Protein AF-A0A6M1YU33-F1 (afdb_monomer_lite)

Structure (mmCIF, N/CA/C/O backbone):
data_AF-A0A6M1YU33-F1
#
_entry.id   AF-A0A6M1YU33-F1
#
loop_
_atom_site.group_PDB
_atom_site.id
_atom_site.type_symbol
_atom_site.label_atom_id
_atom_site.label_alt_id
_atom_site.label_comp_id
_atom_site.label_asym_id
_atom_site.label_entity_id
_atom_site.label_seq_id
_atom_site.pdbx_PDB_ins_code
_atom_site.Cartn_x
_atom_site.Cartn_y
_atom_site.Cartn_z
_atom_site.occupancy
_atom_site.B_iso_or_equiv
_atom_site.auth_seq_id
_atom_site.auth_comp_id
_atom_site.auth_asym_id
_atom_site.auth_atom_id
_atom_site.pdbx_PDB_model_num
ATOM 1 N N . MET A 1 1 ? -52.014 3.637 -2.747 1.00 34.25 1 MET A N 1
ATOM 2 C CA . MET A 1 1 ? -51.073 2.675 -3.364 1.00 34.25 1 MET A CA 1
ATOM 3 C C . MET A 1 1 ? -49.958 3.519 -3.969 1.00 34.25 1 MET A C 1
ATOM 5 O O . MET A 1 1 ? -50.260 4.302 -4.852 1.00 34.25 1 MET A O 1
ATOM 9 N N . SER A 1 2 ? -48.859 3.745 -3.235 1.00 35.69 2 SER A N 1
ATOM 10 C CA . SER A 1 2 ? -47.543 3.083 -3.410 1.00 35.69 2 SER A CA 1
ATOM 11 C C . SER A 1 2 ? -47.119 3.070 -4.886 1.00 35.69 2 SER A C 1
ATOM 13 O O . SER A 1 2 ? -47.845 2.515 -5.698 1.00 35.69 2 SER A O 1
ATOM 15 N N . VAL A 1 3 ? -46.022 3.714 -5.293 1.00 32.28 3 VAL A N 1
ATOM 16 C CA . VAL A 1 3 ? -44.656 3.344 -4.889 1.00 32.28 3 VAL A CA 1
ATOM 17 C C . VAL A 1 3 ? -43.716 4.557 -4.818 1.00 32.28 3 VAL A C 1
ATOM 19 O O . VAL A 1 3 ? -43.651 5.361 -5.743 1.00 32.28 3 VAL A O 1
ATOM 22 N N . ASN A 1 4 ? -42.958 4.640 -3.722 1.00 33.00 4 ASN A N 1
ATOM 23 C CA . ASN A 1 4 ? -41.787 5.499 -3.557 1.00 33.00 4 ASN A CA 1
ATOM 24 C C . ASN A 1 4 ? -40.618 4.956 -4.394 1.00 33.00 4 ASN A C 1
ATOM 26 O O . ASN A 1 4 ? -40.232 3.803 -4.208 1.00 33.00 4 ASN A O 1
ATOM 30 N N . SER A 1 5 ? -39.989 5.790 -5.224 1.00 32.47 5 SER A N 1
ATOM 31 C CA . SER A 1 5 ? -38.640 5.540 -5.745 1.00 32.47 5 SER A CA 1
ATOM 32 C C . SER A 1 5 ? -37.633 6.372 -4.948 1.00 32.47 5 SER A C 1
ATOM 34 O O . SER A 1 5 ? -37.344 7.524 -5.271 1.00 32.47 5 SER A O 1
ATOM 36 N N . VAL A 1 6 ? -37.137 5.781 -3.864 1.00 39.03 6 VAL A N 1
ATOM 37 C CA . VAL A 1 6 ? -35.949 6.240 -3.137 1.00 39.03 6 VAL A CA 1
ATOM 38 C C . VAL A 1 6 ? -34.720 5.771 -3.917 1.00 39.03 6 VAL A C 1
ATOM 40 O O . VAL A 1 6 ? -34.672 4.606 -4.304 1.00 39.03 6 VAL A O 1
ATOM 43 N N . GLY A 1 7 ? -33.720 6.639 -4.105 1.00 31.52 7 GLY A N 1
ATOM 44 C CA . GLY A 1 7 ? -32.370 6.179 -4.455 1.00 31.52 7 GLY A CA 1
ATOM 45 C C . GLY A 1 7 ? -31.608 6.954 -5.526 1.00 31.52 7 GLY A C 1
ATOM 46 O O . GLY A 1 7 ? -30.863 6.341 -6.277 1.00 31.52 7 GLY A O 1
ATOM 47 N N . GLN A 1 8 ? -31.739 8.278 -5.606 1.00 31.70 8 GLN A N 1
ATOM 48 C CA . GLN A 1 8 ? -30.701 9.106 -6.230 1.00 31.70 8 GLN A CA 1
ATOM 49 C C . GLN A 1 8 ? -30.201 10.122 -5.209 1.00 31.70 8 GLN A C 1
ATOM 51 O O . GLN A 1 8 ? -30.551 11.298 -5.235 1.00 31.70 8 GLN A O 1
ATOM 56 N N . SER A 1 9 ? -29.399 9.655 -4.253 1.00 34.69 9 SER A N 1
ATOM 57 C CA . SER A 1 9 ? -28.562 10.557 -3.470 1.00 34.69 9 SER A CA 1
ATOM 58 C C . SER A 1 9 ? -27.450 11.060 -4.387 1.00 34.69 9 SER A C 1
ATOM 60 O O . SER A 1 9 ? -26.460 10.364 -4.606 1.00 34.69 9 SER A O 1
ATOM 62 N N . GLN A 1 10 ? -27.654 12.252 -4.949 1.00 36.66 10 GLN A N 1
ATOM 63 C CA . GLN A 1 10 ? -26.607 13.075 -5.542 1.00 36.66 10 GLN A CA 1
ATOM 64 C C . GLN A 1 10 ? -25.466 13.224 -4.528 1.00 36.66 10 GLN A C 1
ATOM 66 O O . GLN A 1 10 ? -25.558 14.006 -3.583 1.00 36.66 10 GLN A O 1
ATOM 71 N N . VAL A 1 11 ? -24.390 12.463 -4.709 1.00 38.38 11 VAL A N 1
ATOM 72 C CA . VAL A 1 11 ? -23.103 12.786 -4.095 1.00 38.38 11 VAL A CA 1
ATOM 73 C C . VAL A 1 11 ? -22.527 13.887 -4.978 1.00 38.38 11 VAL A C 1
ATOM 75 O O . VAL A 1 11 ? -22.267 13.662 -6.157 1.00 38.38 11 VAL A O 1
ATOM 78 N N . GLN A 1 12 ? -22.475 15.112 -4.456 1.00 40.25 12 GLN A N 1
ATOM 79 C CA . GLN A 1 12 ? -21.962 16.264 -5.191 1.00 40.25 12 GLN A CA 1
ATOM 80 C C . GLN A 1 12 ? -20.547 15.970 -5.695 1.00 40.25 12 GLN A C 1
ATOM 82 O O . GLN A 1 12 ? -19.653 15.646 -4.917 1.00 40.25 12 GLN A O 1
ATOM 87 N N . PHE A 1 13 ? -20.388 16.085 -7.012 1.00 40.25 13 PHE A N 1
ATOM 88 C CA . PHE A 1 13 ? -19.142 15.912 -7.741 1.00 40.25 13 PHE A CA 1
ATOM 89 C C . PHE A 1 13 ? -18.059 16.833 -7.177 1.00 40.25 13 PHE A C 1
ATOM 91 O O . PHE A 1 13 ? -18.204 18.058 -7.164 1.00 40.25 13 PHE A O 1
ATOM 98 N N . TRP A 1 14 ? -16.969 16.235 -6.709 1.00 41.56 14 TRP A N 1
ATOM 99 C CA . TRP A 1 14 ? -15.811 16.963 -6.224 1.00 41.56 14 TRP A CA 1
ATOM 100 C C . TRP A 1 14 ? -15.149 17.734 -7.378 1.00 41.56 14 TRP A C 1
ATOM 102 O O . TRP A 1 14 ? -14.660 17.150 -8.342 1.00 41.56 14 TRP A O 1
ATOM 112 N N . SER A 1 15 ? -15.162 19.070 -7.298 1.00 38.50 15 SER A N 1
ATOM 113 C CA . SER A 1 15 ? -14.500 19.948 -8.268 1.00 38.50 15 SER A CA 1
ATOM 114 C C . SER A 1 15 ? -12.976 19.928 -8.055 1.00 38.50 15 SER A C 1
ATOM 116 O O . SER A 1 15 ? -12.526 20.252 -6.951 1.00 38.50 15 SER A O 1
ATOM 118 N N . PRO A 1 16 ? -12.153 19.635 -9.083 1.00 41.75 16 PRO A N 1
ATOM 119 C CA . PRO A 1 16 ? -10.700 19.490 -8.940 1.00 41.75 16 PRO A CA 1
ATOM 120 C C . PRO A 1 16 ? -9.947 20.783 -8.587 1.00 41.75 16 PRO A C 1
ATOM 122 O O . PRO A 1 16 ? -8.720 20.772 -8.570 1.00 41.75 16 PRO A O 1
ATOM 125 N N . HIS A 1 17 ? -10.629 21.923 -8.439 1.00 43.44 17 HIS A N 1
ATOM 126 C CA . HIS A 1 17 ? -9.995 23.246 -8.343 1.00 43.44 17 HIS A CA 1
ATOM 127 C C . HIS A 1 17 ? -10.203 23.941 -6.987 1.00 43.44 17 HIS A C 1
ATOM 129 O O . HIS A 1 17 ? -9.661 25.026 -6.800 1.00 43.44 17 HIS A O 1
ATOM 135 N N . GLN A 1 18 ? -10.958 23.357 -6.040 1.00 46.75 18 GLN A N 1
ATOM 136 C CA . GLN A 1 18 ? -11.280 24.035 -4.767 1.00 46.75 18 GLN A CA 1
ATOM 137 C C . GLN A 1 18 ? -11.435 23.141 -3.520 1.00 46.75 18 GLN A C 1
ATOM 139 O O . GLN A 1 18 ? -11.874 23.634 -2.486 1.00 46.75 18 GLN A O 1
ATOM 144 N N . ILE A 1 19 ? -11.092 21.852 -3.558 1.00 51.88 19 ILE A N 1
ATOM 145 C CA . ILE A 1 19 ? -11.360 20.966 -2.414 1.00 51.88 19 ILE A CA 1
ATOM 146 C C . ILE A 1 19 ? -10.073 20.725 -1.625 1.00 51.88 19 ILE A C 1
ATOM 148 O O . ILE A 1 19 ? -9.152 20.063 -2.099 1.00 51.88 19 ILE A O 1
ATOM 152 N N . GLU A 1 20 ? -10.013 21.291 -0.416 1.00 60.41 20 GLU A N 1
ATOM 153 C CA . GLU A 1 20 ? -9.116 20.813 0.637 1.00 60.41 20 GLU A CA 1
ATOM 154 C C . GLU A 1 20 ? -9.257 19.295 0.762 1.00 60.41 20 GLU A C 1
ATOM 156 O O . GLU A 1 20 ? -10.380 18.791 0.751 1.00 60.41 20 GLU A O 1
ATOM 161 N N . ASP A 1 21 ? -8.132 18.587 0.882 1.00 71.12 21 ASP A N 1
ATOM 162 C CA . ASP A 1 21 ? -8.083 17.126 0.995 1.00 71.12 21 ASP A CA 1
ATOM 163 C C . ASP A 1 21 ? -9.213 16.601 1.913 1.00 71.12 21 ASP A C 1
ATOM 165 O O . ASP A 1 21 ? -9.307 17.023 3.074 1.00 71.12 21 ASP A O 1
ATOM 169 N N . PRO A 1 22 ? -10.093 15.707 1.420 1.00 73.94 22 PRO A N 1
ATOM 170 C CA . PRO A 1 22 ? -11.245 15.235 2.183 1.00 73.94 22 PRO A CA 1
ATOM 171 C C . PRO A 1 22 ? -10.843 14.525 3.485 1.00 73.94 22 PRO A C 1
ATOM 173 O O . PRO A 1 22 ? -11.602 14.561 4.458 1.00 73.94 22 PRO A O 1
ATOM 176 N N . PHE A 1 23 ? -9.640 13.947 3.563 1.00 77.56 23 PHE A N 1
ATOM 177 C CA . PHE A 1 23 ? -9.111 13.420 4.817 1.00 77.56 23 PHE A CA 1
ATOM 178 C C . PHE A 1 23 ? -8.781 14.536 5.811 1.00 77.56 23 PHE A C 1
ATOM 180 O O . PHE A 1 23 ? -9.086 14.372 6.991 1.00 77.56 23 PHE A O 1
ATOM 187 N N . CYS A 1 24 ? -8.260 15.694 5.380 1.00 74.00 24 CYS A N 1
ATOM 188 C CA . CYS A 1 24 ? -8.008 16.833 6.277 1.00 74.00 24 CYS A CA 1
ATOM 189 C C . CYS A 1 24 ? -9.286 17.297 6.994 1.00 74.00 24 CYS A C 1
ATOM 191 O O . CYS A 1 24 ? -9.248 17.572 8.194 1.00 74.00 24 CYS A O 1
ATOM 193 N N . GLN A 1 25 ? -10.424 17.326 6.294 1.00 72.38 25 GLN A N 1
ATOM 194 C CA . GLN A 1 25 ? -11.710 17.736 6.874 1.00 72.38 25 GLN A CA 1
ATOM 195 C C . GLN A 1 25 ? -12.230 16.739 7.917 1.00 72.38 25 GLN A C 1
ATOM 197 O O . GLN A 1 25 ? -12.778 17.126 8.951 1.00 72.38 25 GLN A O 1
ATOM 202 N N . ILE A 1 26 ? -12.073 15.444 7.642 1.00 70.44 26 ILE A N 1
ATOM 203 C CA . ILE A 1 26 ? -12.569 14.372 8.510 1.00 70.44 26 ILE A CA 1
ATOM 204 C C . ILE A 1 26 ? -11.677 14.219 9.743 1.00 70.44 26 ILE A C 1
ATOM 206 O O . ILE A 1 26 ? -12.189 14.078 10.851 1.00 70.44 26 ILE A O 1
ATOM 210 N N . ILE A 1 27 ? -10.360 14.304 9.558 1.00 73.88 27 ILE A N 1
ATOM 211 C CA . ILE A 1 27 ? -9.347 14.132 10.602 1.00 73.88 27 ILE A CA 1
ATOM 212 C C . ILE A 1 27 ? -9.280 15.330 11.563 1.00 73.88 27 ILE A C 1
ATOM 214 O O . ILE A 1 27 ? -8.851 15.182 12.707 1.00 73.88 27 ILE A O 1
ATOM 218 N N . ALA A 1 28 ? -9.744 16.514 11.150 1.00 70.75 28 ALA A N 1
ATOM 219 C CA . ALA A 1 28 ? -9.912 17.658 12.050 1.00 70.75 28 ALA A CA 1
ATOM 220 C C . ALA A 1 28 ? -10.908 17.385 13.197 1.00 70.75 28 ALA A C 1
ATOM 222 O O . ALA A 1 28 ? -10.952 18.140 14.168 1.00 70.75 28 ALA A O 1
ATOM 223 N N . ARG A 1 29 ? -11.700 16.308 13.102 1.00 74.06 29 ARG A N 1
ATOM 224 C CA . ARG A 1 29 ? -12.592 15.835 14.160 1.00 74.06 29 ARG A CA 1
ATOM 225 C C . ARG A 1 29 ? -11.940 14.633 14.851 1.00 74.06 29 ARG A C 1
ATOM 227 O O . ARG A 1 29 ? -12.004 13.534 14.291 1.00 74.06 29 ARG A O 1
ATOM 234 N N . PRO A 1 30 ? -11.308 14.819 16.026 1.00 55.31 30 PRO A N 1
ATOM 235 C CA . PRO A 1 30 ? -10.784 13.695 16.791 1.00 55.31 30 PRO A CA 1
ATOM 236 C C . PRO A 1 30 ? -11.939 12.708 17.024 1.00 55.31 30 PRO A C 1
ATOM 238 O O . PRO A 1 30 ? -13.042 13.131 17.357 1.00 55.31 30 PRO A O 1
ATOM 241 N N . ASP A 1 31 ? -11.711 11.426 16.738 1.00 65.50 31 ASP A N 1
ATOM 242 C CA . ASP A 1 31 ? -12.649 10.296 16.901 1.00 65.50 31 ASP A CA 1
ATOM 243 C C . ASP A 1 31 ? -13.613 9.973 15.737 1.00 65.50 31 ASP A C 1
ATOM 245 O O . ASP A 1 31 ? -14.450 9.074 15.855 1.00 65.50 31 ASP A O 1
ATOM 249 N N . ASN A 1 32 ? -13.489 10.603 14.561 1.00 76.75 32 ASN A N 1
ATOM 250 C CA . ASN A 1 32 ? -14.352 10.280 13.410 1.00 76.75 32 ASN A CA 1
ATOM 251 C C . ASN A 1 32 ? -13.895 9.044 12.597 1.00 76.75 32 ASN A C 1
ATOM 253 O O . ASN A 1 32 ? -13.746 9.104 11.373 1.00 76.75 32 ASN A O 1
ATOM 257 N N . PHE A 1 33 ? -13.691 7.903 13.262 1.00 75.56 33 PHE A N 1
ATOM 258 C CA . PHE A 1 33 ? -13.237 6.656 12.623 1.00 75.56 33 PHE A CA 1
ATOM 259 C C . PHE A 1 33 ? -14.185 6.167 11.523 1.00 75.56 33 PHE A C 1
ATOM 261 O O . PHE A 1 33 ? -13.745 5.792 10.438 1.00 75.56 33 PHE A O 1
ATOM 268 N N . LEU A 1 34 ? -15.495 6.238 11.780 1.00 80.69 34 LEU A N 1
ATOM 269 C CA . LEU A 1 34 ? -16.525 5.843 10.819 1.00 80.69 34 LEU A CA 1
ATOM 270 C C . LEU A 1 34 ? -16.500 6.721 9.559 1.00 80.69 34 LEU A C 1
ATOM 272 O O . LEU A 1 34 ? -16.748 6.234 8.458 1.00 80.69 34 LEU A O 1
ATOM 276 N N . GLY A 1 35 ? -16.192 8.012 9.708 1.00 85.75 35 GLY A N 1
ATOM 277 C CA . GLY A 1 35 ? -16.042 8.926 8.579 1.00 85.75 35 GLY A CA 1
ATOM 278 C C . GLY A 1 35 ? -14.854 8.564 7.691 1.00 85.75 35 GLY A C 1
ATOM 279 O O . GLY A 1 35 ? -14.992 8.584 6.469 1.00 85.75 35 GLY A O 1
ATOM 280 N N . ILE A 1 36 ? -13.721 8.195 8.296 1.00 86.25 36 ILE A N 1
ATOM 281 C CA . ILE A 1 36 ? -12.510 7.782 7.571 1.00 86.25 36 ILE A CA 1
ATOM 282 C C . ILE A 1 36 ? -12.776 6.493 6.790 1.00 86.25 36 ILE A C 1
ATOM 284 O O . ILE A 1 36 ? -12.552 6.461 5.583 1.00 86.25 36 ILE A O 1
ATOM 288 N N . ASP A 1 37 ? -13.303 5.458 7.449 1.00 88.75 37 ASP A N 1
ATOM 289 C CA . ASP A 1 37 ? -13.614 4.175 6.805 1.00 88.75 37 ASP A CA 1
ATOM 290 C C . ASP A 1 37 ? -14.601 4.354 5.639 1.00 88.75 37 ASP A C 1
ATOM 292 O O . ASP A 1 37 ? -14.353 3.914 4.514 1.00 88.75 37 ASP A O 1
ATOM 296 N N . ARG A 1 38 ? -15.680 5.118 5.857 1.00 88.50 38 ARG A N 1
ATOM 297 C CA . ARG A 1 38 ? -16.658 5.416 4.805 1.00 88.50 38 ARG A CA 1
ATOM 298 C C . ARG A 1 38 ? -16.035 6.156 3.621 1.00 88.50 38 ARG A C 1
ATOM 300 O O . ARG A 1 38 ? -16.377 5.853 2.479 1.00 88.50 38 ARG A O 1
ATOM 307 N N . LEU A 1 39 ? -15.144 7.117 3.869 1.00 86.81 39 LEU A N 1
ATOM 308 C CA . LEU A 1 39 ? -14.451 7.830 2.796 1.00 86.81 39 LEU A CA 1
ATOM 309 C C . LEU A 1 39 ? -13.558 6.879 1.989 1.00 86.81 39 LEU A C 1
ATOM 311 O O . LEU A 1 39 ? -13.628 6.890 0.762 1.00 86.81 39 LEU A O 1
ATOM 315 N N . ILE A 1 40 ? -12.781 6.020 2.658 1.00 88.50 40 ILE A N 1
ATOM 316 C CA . ILE A 1 40 ? -11.936 5.013 1.997 1.00 88.50 40 ILE A CA 1
ATOM 317 C C . ILE A 1 40 ? -12.783 4.114 1.085 1.00 88.50 40 ILE A C 1
ATOM 319 O O . ILE A 1 40 ? -12.415 3.881 -0.069 1.00 88.50 40 ILE A O 1
ATOM 323 N N . GLN A 1 41 ? -13.934 3.639 1.570 1.00 88.50 41 GLN A N 1
ATOM 324 C CA . GLN A 1 41 ? -14.847 2.797 0.790 1.00 88.50 41 GLN A CA 1
ATOM 325 C C . GLN A 1 41 ? -15.390 3.520 -0.450 1.00 88.50 41 GLN A C 1
ATOM 327 O O . GLN A 1 41 ? -15.384 2.943 -1.537 1.00 88.50 41 GLN A O 1
ATOM 332 N N . ILE A 1 42 ? -15.812 4.782 -0.310 1.00 86.62 42 ILE A N 1
ATOM 333 C CA . ILE A 1 42 ? -16.315 5.598 -1.429 1.00 86.62 42 ILE A CA 1
ATOM 334 C C . ILE A 1 42 ? -15.222 5.810 -2.480 1.00 86.62 42 ILE A C 1
ATOM 336 O O . ILE A 1 42 ? -15.454 5.562 -3.663 1.00 86.62 42 ILE A O 1
ATOM 340 N N . LEU A 1 43 ? -14.020 6.213 -2.056 1.00 85.69 43 LEU A N 1
ATOM 341 C CA . LEU A 1 43 ? -12.895 6.453 -2.965 1.00 85.69 43 LEU A CA 1
ATOM 342 C C . LEU A 1 43 ? -12.526 5.191 -3.751 1.00 85.69 43 LEU A C 1
ATOM 344 O O . LEU A 1 43 ? -12.297 5.253 -4.959 1.00 85.69 43 LEU A O 1
ATOM 348 N N . ASN A 1 44 ? -12.524 4.037 -3.081 1.00 85.19 44 ASN A N 1
ATOM 349 C CA . ASN A 1 44 ? -12.270 2.751 -3.722 1.00 85.19 44 ASN A CA 1
ATOM 350 C C . ASN A 1 44 ? -13.368 2.335 -4.706 1.00 85.19 44 ASN A C 1
ATOM 352 O O . ASN A 1 44 ? -13.050 1.825 -5.785 1.00 85.19 44 ASN A O 1
ATOM 356 N N . ALA A 1 45 ? -14.638 2.540 -4.344 1.00 86.69 45 ALA A N 1
ATOM 357 C CA . ALA A 1 45 ? -15.782 2.209 -5.190 1.00 86.69 45 ALA A CA 1
ATOM 358 C C . ALA A 1 45 ? -15.802 3.048 -6.474 1.00 86.69 45 ALA A C 1
ATOM 360 O O . ALA A 1 45 ? -16.071 2.517 -7.549 1.00 86.69 45 ALA A O 1
ATOM 361 N N . ASN A 1 46 ? -15.449 4.330 -6.371 1.00 83.25 46 ASN A N 1
ATOM 362 C CA . ASN A 1 46 ? -15.447 5.252 -7.503 1.00 83.25 46 ASN A CA 1
ATOM 363 C C .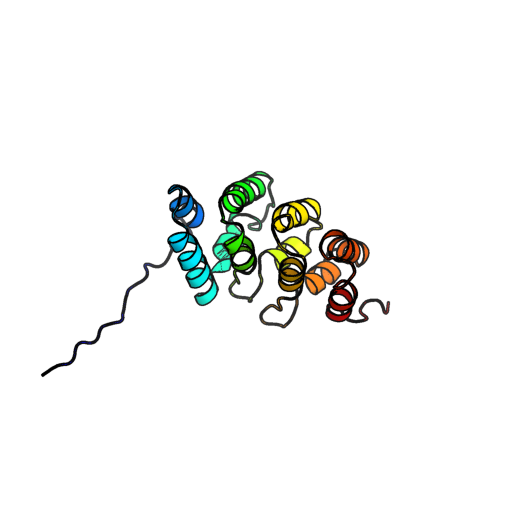 ASN A 1 46 ? -14.157 5.210 -8.337 1.00 83.25 46 ASN A C 1
ATOM 365 O O . ASN A 1 46 ? -14.094 5.870 -9.369 1.00 83.25 46 ASN A O 1
ATOM 369 N N . ARG A 1 47 ? -13.121 4.469 -7.905 1.00 80.94 47 ARG A N 1
ATOM 370 C CA . ARG A 1 47 ? -11.765 4.514 -8.498 1.00 80.94 47 ARG A CA 1
ATOM 371 C C . ARG A 1 47 ? -11.162 5.928 -8.519 1.00 80.94 47 ARG A C 1
ATOM 373 O O . ARG A 1 47 ? -10.331 6.264 -9.360 1.00 80.94 47 ARG A O 1
ATOM 380 N N . GLU A 1 48 ? -11.548 6.759 -7.556 1.00 71.56 48 GLU A N 1
ATOM 381 C CA . GLU A 1 48 ? -11.146 8.168 -7.465 1.00 71.56 48 GLU A CA 1
ATOM 382 C C . GLU A 1 48 ? -9.888 8.381 -6.609 1.00 71.56 48 GLU A C 1
ATOM 384 O O . GLU A 1 48 ? -9.519 9.518 -6.305 1.00 71.56 48 GLU A O 1
ATOM 389 N N . GLY A 1 49 ? -9.151 7.310 -6.283 1.00 66.44 49 GLY A N 1
ATOM 390 C CA . GLY A 1 49 ? -7.849 7.403 -5.614 1.00 66.44 49 GLY A CA 1
ATOM 391 C C . GLY A 1 49 ? -6.855 8.330 -6.324 1.00 66.44 49 GLY A C 1
ATOM 392 O O . GLY A 1 49 ? -5.941 8.860 -5.696 1.00 66.44 49 GLY A O 1
ATOM 393 N N . THR A 1 50 ? -7.066 8.597 -7.620 1.00 55.78 50 THR A N 1
ATOM 394 C CA . THR A 1 50 ? -6.262 9.509 -8.440 1.00 55.78 50 THR A CA 1
ATOM 395 C C . THR A 1 50 ? -6.126 10.908 -7.841 1.00 55.78 50 THR A C 1
ATOM 397 O O . THR A 1 50 ? -5.065 11.501 -8.010 1.00 55.78 50 THR A O 1
ATOM 400 N N . PHE A 1 51 ? -7.143 11.451 -7.155 1.00 59.41 51 PHE A N 1
ATOM 401 C CA . PHE A 1 51 ? -7.042 12.790 -6.553 1.00 59.41 51 PHE A CA 1
ATOM 402 C C . PHE A 1 51 ? -5.990 12.808 -5.442 1.00 59.41 51 PHE A C 1
ATOM 404 O O . PHE A 1 51 ? -5.047 13.589 -5.512 1.00 59.41 51 PHE A O 1
ATOM 411 N N . PHE A 1 52 ? -6.093 11.865 -4.506 1.00 59.44 52 PHE A N 1
ATOM 412 C CA . PHE A 1 52 ? -5.171 11.693 -3.387 1.00 59.44 52 PHE A CA 1
ATOM 413 C C . PHE A 1 52 ? -3.729 11.396 -3.845 1.00 59.44 52 PHE A C 1
ATOM 415 O O . PHE A 1 52 ? -2.767 11.964 -3.331 1.00 59.44 52 PHE A O 1
ATOM 422 N N . LEU A 1 53 ? -3.569 10.563 -4.878 1.00 56.34 53 LEU A N 1
ATOM 423 C CA . LEU A 1 53 ? -2.258 10.237 -5.451 1.00 56.34 53 LEU A CA 1
ATOM 424 C C . LEU A 1 53 ? -1.657 11.404 -6.251 1.00 56.34 53 LEU A C 1
ATOM 426 O O . LEU A 1 53 ? -0.452 11.644 -6.174 1.00 56.34 53 LEU A O 1
ATOM 430 N N . ARG A 1 54 ? -2.474 12.167 -6.997 1.00 53.81 54 ARG A N 1
ATOM 431 C CA . ARG A 1 54 ? -2.005 13.363 -7.718 1.00 53.81 54 ARG A CA 1
ATOM 432 C C . ARG A 1 54 ? -1.593 14.461 -6.746 1.00 53.81 54 ARG A C 1
ATOM 434 O O . ARG A 1 54 ? -0.476 14.946 -6.878 1.00 53.81 54 ARG A O 1
ATOM 441 N N . SER A 1 55 ? -2.455 14.855 -5.807 1.00 52.25 55 SER A N 1
ATOM 442 C CA . SER A 1 55 ? -2.270 16.082 -5.015 1.00 52.25 55 SER A CA 1
ATOM 443 C C . SER A 1 55 ? -1.219 15.994 -3.909 1.00 52.25 55 SER A C 1
ATOM 445 O O . SER A 1 55 ? -0.791 17.045 -3.450 1.00 52.25 55 SER A O 1
ATOM 447 N N . HIS A 1 56 ? -0.804 14.793 -3.485 1.00 52.81 56 HIS A N 1
ATOM 448 C CA . HIS A 1 56 ? 0.156 14.623 -2.380 1.00 52.81 56 HIS A CA 1
ATOM 449 C C . HIS A 1 56 ? 1.503 14.045 -2.790 1.00 52.81 56 HIS A C 1
ATOM 451 O O . HIS A 1 56 ? 2.395 13.933 -1.954 1.00 52.81 56 HIS A O 1
ATOM 457 N N . VAL A 1 57 ? 1.660 13.592 -4.032 1.00 52.75 57 VAL A N 1
ATOM 458 C CA . VAL A 1 57 ? 2.898 12.897 -4.383 1.00 52.75 57 VAL A CA 1
ATOM 459 C C . VAL A 1 57 ? 3.286 13.050 -5.866 1.00 52.75 57 VAL A C 1
ATOM 461 O O . VAL A 1 57 ? 4.470 12.962 -6.179 1.00 52.75 57 VAL A O 1
ATOM 464 N N . PHE A 1 58 ? 2.366 13.322 -6.811 1.00 58.00 58 PHE A N 1
ATOM 465 C CA . PHE A 1 58 ? 2.674 13.040 -8.228 1.00 58.00 58 PHE A CA 1
ATOM 466 C C . PHE A 1 58 ? 2.250 14.057 -9.307 1.00 58.00 58 PHE A C 1
ATOM 468 O O . PHE A 1 58 ? 2.387 13.733 -10.489 1.00 58.00 58 PHE A O 1
ATOM 475 N N . VAL A 1 59 ? 1.830 15.296 -9.001 1.00 48.94 59 VAL A N 1
ATOM 476 C CA . VAL A 1 59 ? 1.762 16.337 -10.058 1.00 48.94 59 VAL A CA 1
ATOM 477 C C . VAL A 1 59 ? 3.139 16.985 -10.261 1.00 48.94 59 VAL A C 1
ATOM 479 O O . VAL A 1 59 ? 3.426 18.067 -9.771 1.00 48.94 59 VAL A O 1
ATOM 482 N N . ASN A 1 60 ? 3.995 16.318 -11.033 1.00 48.00 60 ASN A N 1
ATOM 483 C CA . ASN A 1 60 ? 5.153 16.895 -11.737 1.00 48.00 60 ASN A CA 1
ATOM 484 C C . ASN A 1 60 ? 6.333 17.473 -10.927 1.00 48.00 60 ASN A C 1
ATOM 486 O O . ASN A 1 60 ? 7.321 17.840 -11.552 1.00 48.00 60 ASN A O 1
ATOM 490 N N . ASN A 1 61 ? 6.301 17.518 -9.593 1.00 52.66 61 ASN A N 1
ATOM 491 C CA . ASN A 1 61 ? 7.489 17.772 -8.766 1.00 52.66 61 ASN A CA 1
ATOM 492 C C . ASN A 1 61 ? 7.267 17.240 -7.350 1.00 52.66 61 ASN A C 1
ATOM 494 O O . ASN A 1 61 ? 6.689 17.913 -6.500 1.00 52.66 61 ASN A O 1
ATOM 498 N N . TYR A 1 62 ? 7.737 16.013 -7.143 1.00 60.19 62 TYR A N 1
ATOM 499 C CA . TYR A 1 62 ? 7.814 15.317 -5.864 1.00 60.19 62 TYR A CA 1
ATOM 500 C C . TYR A 1 62 ? 8.561 16.200 -4.851 1.00 60.19 62 TYR A C 1
ATOM 502 O O . TYR A 1 62 ? 9.789 16.264 -4.872 1.00 60.19 62 TYR A O 1
ATOM 510 N N . ASN A 1 63 ? 7.829 16.957 -4.033 1.00 69.81 63 ASN A N 1
ATOM 511 C CA . ASN A 1 63 ? 8.409 17.878 -3.061 1.00 69.81 63 ASN A CA 1
ATOM 512 C C . ASN A 1 63 ? 8.147 17.370 -1.635 1.00 69.81 63 ASN A C 1
ATOM 514 O O . ASN A 1 63 ? 7.146 16.708 -1.362 1.00 69.81 63 ASN A O 1
ATOM 518 N N . GLU A 1 64 ? 9.073 17.662 -0.723 1.00 75.56 64 GLU A N 1
ATOM 519 C CA . GLU A 1 64 ? 9.014 17.196 0.670 1.00 75.56 64 GLU A CA 1
ATOM 520 C C . GLU A 1 64 ? 7.757 17.675 1.414 1.00 75.56 64 GLU A C 1
ATOM 522 O O . GLU A 1 64 ? 7.288 16.988 2.318 1.00 75.56 64 GLU A O 1
ATOM 527 N N . ALA A 1 65 ? 7.164 18.803 1.010 1.00 77.56 65 ALA A N 1
ATOM 528 C CA . ALA A 1 65 ? 5.956 19.322 1.647 1.00 77.56 65 ALA A CA 1
ATOM 529 C C . ALA A 1 65 ? 4.743 18.413 1.400 1.00 77.56 65 ALA A C 1
ATOM 531 O O . ALA A 1 65 ? 3.943 18.182 2.309 1.00 77.56 65 ALA A O 1
ATOM 532 N N . ASP A 1 66 ? 4.622 17.843 0.201 1.00 75.31 66 ASP A N 1
ATOM 533 C CA . ASP A 1 66 ? 3.516 16.942 -0.105 1.00 75.31 66 ASP A CA 1
ATOM 534 C C . ASP A 1 66 ? 3.664 15.590 0.626 1.00 75.31 66 ASP A C 1
ATOM 536 O O . ASP A 1 66 ? 2.680 15.064 1.163 1.00 75.31 66 ASP A O 1
ATOM 540 N N . LYS A 1 67 ? 4.904 15.085 0.771 1.00 78.81 67 LYS A N 1
ATOM 541 C CA . LYS A 1 67 ? 5.214 13.928 1.637 1.00 78.81 67 LYS A CA 1
ATOM 542 C C . LYS A 1 67 ? 4.848 14.196 3.086 1.00 78.81 67 LYS A C 1
ATOM 544 O O . LYS A 1 67 ? 4.250 13.346 3.745 1.00 78.81 67 LYS A O 1
ATOM 549 N N . GLU A 1 68 ? 5.242 15.356 3.598 1.00 81.50 68 GLU A N 1
ATOM 550 C CA . GLU A 1 68 ? 4.961 15.740 4.973 1.00 81.50 68 GLU A CA 1
ATOM 551 C C . GLU A 1 68 ? 3.451 15.804 5.200 1.00 81.50 68 GLU A C 1
ATOM 553 O O . GLU A 1 68 ? 2.944 15.212 6.152 1.00 81.50 68 GLU A O 1
ATOM 558 N N . LYS A 1 69 ? 2.712 16.417 4.270 1.00 79.50 69 LYS A N 1
ATOM 559 C CA . LYS A 1 69 ? 1.250 16.463 4.315 1.00 79.50 69 LYS A CA 1
ATOM 560 C C . LYS A 1 69 ? 0.632 15.066 4.296 1.00 79.50 69 LYS A C 1
ATOM 562 O O . LYS A 1 69 ? -0.267 14.795 5.091 1.00 79.50 69 LYS A O 1
ATOM 567 N N . PHE A 1 70 ? 1.124 14.165 3.442 1.00 83.75 70 PHE A N 1
ATOM 568 C CA . PHE A 1 70 ? 0.697 12.766 3.454 1.00 83.75 70 PHE A CA 1
ATOM 569 C C . PHE A 1 70 ? 0.925 12.131 4.832 1.00 83.75 70 PHE A C 1
ATOM 571 O O . PHE A 1 70 ? 0.019 11.498 5.370 1.00 83.75 70 PHE A O 1
ATOM 578 N N . LEU A 1 71 ? 2.113 12.303 5.419 1.00 86.00 71 LEU A N 1
ATOM 579 C CA . LEU A 1 71 ? 2.459 11.700 6.708 1.00 86.00 71 LEU A CA 1
ATOM 580 C C . LEU A 1 71 ? 1.608 12.257 7.847 1.00 86.00 71 LEU A C 1
ATOM 582 O O . LEU A 1 71 ? 1.131 11.477 8.662 1.00 86.00 71 LEU A O 1
ATOM 586 N N . GLN A 1 72 ? 1.344 13.564 7.868 1.00 84.75 72 GLN A N 1
ATOM 587 C CA . GLN A 1 72 ? 0.468 14.191 8.863 1.00 84.75 72 GLN A CA 1
ATOM 588 C C . GLN A 1 72 ? -0.957 13.623 8.827 1.00 84.75 72 GLN A C 1
ATOM 590 O O . GLN A 1 72 ? -1.600 13.478 9.867 1.00 84.75 72 GLN A O 1
ATOM 595 N N . ILE A 1 73 ? -1.462 13.308 7.633 1.0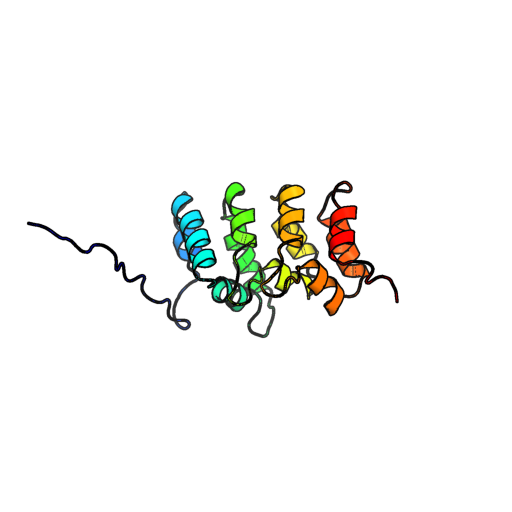0 84.06 73 ILE A N 1
ATOM 596 C CA . ILE A 1 73 ? -2.759 12.650 7.456 1.00 84.06 73 ILE A CA 1
ATOM 597 C C . ILE A 1 73 ? -2.656 11.195 7.907 1.00 84.06 73 ILE A C 1
ATOM 599 O O . ILE A 1 73 ? -3.440 10.755 8.744 1.00 84.06 73 ILE A O 1
ATOM 603 N N . TYR A 1 74 ? -1.662 10.468 7.398 1.00 88.00 74 TYR A N 1
ATOM 604 C CA . TYR A 1 74 ? -1.457 9.047 7.657 1.00 88.00 74 TYR A CA 1
ATOM 605 C C . TYR A 1 74 ? -1.262 8.725 9.144 1.00 88.00 74 TYR A C 1
ATOM 607 O O . TYR A 1 74 ? -1.801 7.738 9.637 1.00 88.00 74 TYR A O 1
ATOM 615 N N . GLU A 1 75 ? -0.540 9.570 9.881 1.00 88.81 75 GLU A N 1
ATOM 616 C CA . GLU A 1 75 ? -0.327 9.441 11.329 1.00 88.81 75 GLU A CA 1
ATOM 617 C C . GLU A 1 75 ? -1.628 9.576 12.131 1.00 88.81 75 GLU A C 1
ATOM 619 O O . GLU A 1 75 ? -1.728 9.045 13.234 1.00 88.81 75 GLU A O 1
ATOM 624 N N . LYS A 1 76 ? -2.641 10.243 11.569 1.00 87.88 76 LYS A N 1
ATOM 625 C CA . LYS A 1 76 ? -3.961 10.408 12.185 1.00 87.88 76 LYS A CA 1
ATOM 626 C C . LYS A 1 76 ? -4.986 9.373 11.710 1.00 87.88 76 LYS A C 1
ATOM 628 O O . LYS A 1 76 ? -6.092 9.328 12.251 1.00 87.88 76 LYS A O 1
ATOM 633 N N . ILE A 1 77 ? -4.643 8.539 10.726 1.00 87.88 77 ILE A N 1
ATOM 634 C CA . ILE A 1 77 ? -5.448 7.374 10.351 1.00 87.88 77 ILE A CA 1
ATOM 635 C C . ILE A 1 77 ? -5.255 6.290 11.426 1.00 87.88 77 ILE A C 1
ATOM 637 O O . ILE A 1 77 ? -4.113 5.962 11.754 1.00 87.88 77 ILE A O 1
ATOM 641 N N . PRO A 1 78 ? -6.337 5.702 11.969 1.00 89.56 78 PRO A N 1
ATOM 642 C CA . PRO A 1 78 ? -6.238 4.583 12.905 1.00 89.56 78 PRO A CA 1
ATOM 643 C C . PRO A 1 78 ? -5.465 3.418 12.304 1.00 89.56 78 PRO A C 1
ATOM 645 O O . PRO A 1 78 ? -5.640 3.122 11.123 1.00 89.56 78 PRO A O 1
ATOM 648 N N . ASP A 1 79 ? -4.692 2.696 13.115 1.00 91.38 79 ASP A N 1
ATOM 649 C CA . ASP A 1 79 ? -3.878 1.579 12.619 1.00 91.38 79 ASP A CA 1
ATOM 650 C C . ASP A 1 79 ? -4.711 0.529 11.865 1.00 91.38 79 ASP A C 1
ATOM 652 O O . ASP A 1 79 ? -4.313 0.082 10.792 1.00 91.38 79 ASP A O 1
ATOM 656 N N . SER A 1 80 ? -5.930 0.236 12.336 1.00 91.12 80 SER A N 1
ATOM 657 C CA . SER A 1 80 ? -6.868 -0.680 11.669 1.00 91.12 80 SER A CA 1
ATOM 658 C C . SER A 1 80 ? -7.334 -0.220 10.280 1.00 91.12 80 SER A C 1
ATOM 660 O O . SER A 1 80 ? -7.835 -1.030 9.503 1.00 91.12 80 SER A O 1
ATOM 662 N N . LEU A 1 81 ? -7.181 1.067 9.957 1.00 92.19 81 LEU A N 1
ATOM 663 C CA . LEU A 1 81 ? -7.565 1.664 8.678 1.00 92.19 81 LEU A CA 1
ATOM 664 C C . LEU A 1 81 ? -6.366 2.024 7.792 1.00 92.19 81 LEU A C 1
ATOM 666 O O . LEU A 1 81 ? -6.556 2.421 6.642 1.00 92.19 81 LEU A O 1
ATOM 670 N N . LYS A 1 82 ? -5.128 1.841 8.259 1.00 93.00 82 LYS A N 1
ATOM 671 C CA . LYS A 1 82 ? -3.933 2.151 7.462 1.00 93.00 82 LYS A CA 1
ATOM 672 C C . LYS A 1 82 ? -3.776 1.244 6.245 1.00 93.00 82 LYS A C 1
ATOM 674 O O . LYS A 1 82 ? -3.490 1.732 5.154 1.00 93.00 82 LYS A O 1
ATOM 679 N N . TYR A 1 83 ? -4.029 -0.055 6.389 1.00 94.31 83 TYR A N 1
ATOM 680 C CA . TYR A 1 83 ? -4.042 -0.983 5.255 1.00 94.31 83 TYR A CA 1
ATOM 681 C C . TYR A 1 83 ? -5.104 -0.630 4.187 1.00 94.31 83 TYR A C 1
ATOM 683 O O . TYR A 1 83 ? -4.734 -0.464 3.018 1.00 94.31 83 TYR A O 1
ATOM 691 N N . PRO A 1 84 ? -6.404 -0.460 4.518 1.00 92.44 84 PRO A N 1
ATOM 692 C CA . PRO A 1 84 ? -7.407 -0.096 3.515 1.00 92.44 84 PRO A CA 1
ATOM 693 C C . PRO A 1 84 ? -7.157 1.296 2.912 1.00 92.44 84 PRO A C 1
ATOM 695 O O . PRO A 1 84 ? -7.438 1.513 1.736 1.00 92.44 84 PRO A O 1
ATOM 698 N N . TYR A 1 85 ? -6.552 2.215 3.668 1.00 90.06 85 TYR A N 1
ATOM 699 C CA . TYR A 1 85 ? -6.122 3.517 3.162 1.00 90.06 85 TYR A CA 1
ATOM 700 C C . TYR A 1 85 ? -5.011 3.410 2.104 1.00 90.06 85 TYR A C 1
ATOM 702 O O . TYR A 1 85 ? -5.115 3.992 1.026 1.00 90.06 85 TYR A O 1
ATOM 710 N N . LEU A 1 86 ? -3.961 2.621 2.360 1.00 90.44 86 LEU A N 1
ATOM 711 C CA . LEU A 1 86 ? -2.849 2.434 1.412 1.00 90.44 86 LEU A CA 1
ATOM 712 C C . LEU A 1 86 ? -3.232 1.625 0.165 1.00 90.44 86 LEU A C 1
ATOM 714 O O . LEU A 1 86 ? -2.485 1.605 -0.815 1.00 90.44 86 LEU A O 1
ATOM 718 N N . THR A 1 87 ? -4.390 0.971 0.187 1.00 90.81 87 THR A N 1
ATOM 719 C CA . THR A 1 87 ? -4.907 0.153 -0.916 1.00 90.81 87 THR A CA 1
ATOM 720 C C . THR A 1 87 ? -6.030 0.842 -1.689 1.00 90.81 87 THR A C 1
ATOM 722 O O . THR A 1 87 ? -6.646 0.212 -2.548 1.00 90.81 87 THR A O 1
ATOM 725 N N . ILE A 1 88 ? -6.258 2.142 -1.450 1.00 89.38 88 ILE A N 1
ATOM 726 C CA . ILE A 1 88 ? -7.133 2.962 -2.294 1.00 89.38 88 ILE A CA 1
ATOM 727 C C . ILE A 1 88 ? -6.639 2.921 -3.743 1.00 89.38 88 ILE A C 1
ATOM 729 O O . ILE A 1 88 ? -5.465 3.187 -4.012 1.00 89.38 88 ILE A O 1
ATOM 733 N N . ARG A 1 89 ? -7.544 2.594 -4.672 1.00 87.88 89 ARG A N 1
ATOM 734 C CA . ARG A 1 89 ? -7.235 2.429 -6.098 1.00 87.88 89 ARG A CA 1
ATOM 735 C C . ARG A 1 89 ? -7.628 3.651 -6.924 1.00 87.88 89 ARG A C 1
ATOM 737 O O . ARG A 1 89 ? -8.702 4.228 -6.745 1.00 87.88 89 ARG A O 1
ATOM 744 N N . ASP A 1 90 ? -6.757 4.013 -7.856 1.00 85.81 90 ASP A N 1
ATOM 745 C CA . ASP A 1 90 ? -7.026 5.002 -8.897 1.00 85.81 90 ASP A CA 1
ATOM 746 C C . ASP A 1 90 ? -7.785 4.405 -10.097 1.00 85.81 90 ASP A C 1
ATOM 748 O O . ASP A 1 90 ? -8.102 3.214 -10.114 1.00 85.81 90 ASP A O 1
ATOM 752 N N . GLN A 1 91 ? -8.074 5.230 -11.108 1.00 85.75 91 GLN A N 1
ATOM 753 C CA . GLN A 1 91 ? -8.780 4.828 -12.336 1.00 85.75 91 GLN A CA 1
ATOM 754 C C . GLN A 1 91 ? -8.086 3.734 -13.166 1.00 85.75 91 GLN A C 1
ATOM 756 O O . GLN A 1 91 ? -8.718 3.161 -14.045 1.00 85.75 91 GLN A O 1
ATOM 761 N N . TYR A 1 92 ? -6.804 3.466 -12.912 1.00 87.12 92 TYR A N 1
ATOM 762 C CA . TYR A 1 92 ? -6.031 2.391 -13.543 1.00 87.12 92 TYR A CA 1
ATOM 763 C C . TYR A 1 92 ? -5.841 1.200 -12.597 1.00 87.12 92 TYR A C 1
ATOM 765 O O . TYR A 1 92 ? -5.078 0.269 -12.873 1.00 87.12 92 TYR A O 1
ATOM 773 N N . GLY A 1 93 ? -6.475 1.260 -11.427 1.00 89.62 93 GLY A N 1
ATOM 774 C CA . GLY A 1 93 ? -6.363 0.247 -10.408 1.00 89.62 93 GLY A CA 1
ATOM 775 C C . GLY A 1 93 ? -5.070 0.308 -9.600 1.00 89.62 93 GLY A C 1
ATOM 776 O O . GLY A 1 93 ? -4.844 -0.613 -8.812 1.00 89.62 93 GLY A O 1
ATOM 777 N N . ASN A 1 94 ? -4.236 1.337 -9.769 1.00 88.62 94 ASN A N 1
ATOM 778 C CA . ASN A 1 94 ? -2.997 1.483 -9.014 1.00 88.62 94 ASN A CA 1
ATOM 779 C C . ASN A 1 94 ? -3.287 2.003 -7.605 1.00 88.62 94 ASN A C 1
ATOM 781 O O . ASN A 1 94 ? -4.139 2.866 -7.393 1.00 88.62 94 ASN A O 1
ATOM 785 N N . THR A 1 95 ? -2.521 1.497 -6.649 1.00 89.19 95 THR A N 1
ATOM 786 C CA . THR A 1 95 ? -2.454 1.996 -5.270 1.00 89.19 95 THR A CA 1
ATOM 787 C C . THR A 1 95 ? -1.309 2.994 -5.114 1.00 89.19 95 THR A C 1
ATOM 789 O O . THR A 1 95 ? -0.451 3.103 -5.993 1.00 89.19 95 THR A O 1
ATOM 792 N N . ILE A 1 96 ? -1.213 3.669 -3.963 1.00 85.62 96 ILE A N 1
ATOM 793 C CA . ILE A 1 96 ? -0.070 4.554 -3.681 1.00 85.62 96 ILE A CA 1
ATOM 794 C C . ILE A 1 96 ? 1.280 3.836 -3.772 1.00 85.62 96 ILE A C 1
ATOM 796 O O . ILE A 1 96 ? 2.270 4.420 -4.205 1.00 85.62 96 ILE A O 1
ATOM 800 N N . ILE A 1 97 ? 1.304 2.545 -3.441 1.00 87.50 97 ILE A N 1
ATOM 801 C CA . ILE A 1 97 ? 2.528 1.744 -3.431 1.00 87.50 97 ILE A CA 1
ATOM 802 C C . ILE A 1 97 ? 3.054 1.503 -4.844 1.00 87.50 97 ILE A C 1
ATOM 804 O O . ILE A 1 97 ? 4.265 1.522 -5.023 1.00 87.50 97 ILE A O 1
ATOM 808 N N . HIS A 1 98 ? 2.183 1.375 -5.853 1.00 86.06 98 HIS A N 1
ATOM 809 C CA . HIS A 1 98 ? 2.620 1.294 -7.253 1.00 86.06 98 HIS A CA 1
ATOM 810 C C . HIS A 1 98 ? 3.453 2.517 -7.628 1.00 86.06 98 HIS A C 1
ATOM 812 O O . HIS A 1 98 ? 4.553 2.400 -8.160 1.00 86.06 98 HIS A O 1
ATOM 818 N N . HIS A 1 99 ? 2.954 3.703 -7.285 1.00 81.75 99 HIS A N 1
ATOM 819 C CA . HIS A 1 99 ? 3.613 4.950 -7.647 1.00 81.75 99 HIS A CA 1
ATOM 820 C C . HIS A 1 99 ? 4.899 5.183 -6.839 1.00 81.75 99 HIS A C 1
ATOM 822 O O . HIS A 1 99 ? 5.905 5.608 -7.407 1.00 81.75 99 HIS A O 1
ATOM 828 N N . LEU A 1 100 ? 4.913 4.849 -5.542 1.00 80.94 100 LEU A N 1
ATOM 829 C CA . LEU A 1 100 ? 6.111 4.959 -4.691 1.00 80.94 100 LEU A CA 1
ATOM 830 C C . LEU A 1 100 ? 7.214 3.962 -5.077 1.00 80.94 100 LEU A C 1
ATOM 832 O O . LEU A 1 100 ? 8.398 4.292 -4.991 1.00 80.94 100 LEU A O 1
ATOM 836 N N . ALA A 1 101 ? 6.836 2.769 -5.544 1.00 79.31 101 ALA A N 1
ATOM 837 C CA . ALA A 1 101 ? 7.769 1.723 -5.955 1.00 79.31 101 ALA A CA 1
ATOM 838 C C . ALA A 1 101 ? 8.706 2.161 -7.095 1.00 79.31 101 ALA A C 1
ATOM 840 O O . ALA A 1 101 ? 9.819 1.658 -7.199 1.00 79.31 101 ALA A O 1
ATOM 841 N N . THR A 1 102 ? 8.305 3.144 -7.907 1.00 73.56 102 THR A N 1
ATOM 842 C CA . THR A 1 102 ? 9.097 3.634 -9.051 1.00 73.56 102 THR A CA 1
ATOM 843 C C . THR A 1 102 ? 10.214 4.613 -8.690 1.00 73.56 102 THR A C 1
ATOM 845 O O . THR A 1 102 ? 10.989 4.990 -9.565 1.00 73.56 102 THR A O 1
ATOM 848 N N . ARG A 1 103 ? 10.304 5.063 -7.429 1.00 68.94 103 ARG A N 1
ATOM 849 C CA . ARG A 1 103 ? 11.175 6.186 -7.031 1.00 68.94 103 ARG A CA 1
ATOM 850 C C . ARG A 1 103 ? 12.197 5.880 -5.934 1.00 68.94 103 ARG A C 1
ATOM 852 O O . ARG A 1 103 ? 12.879 6.795 -5.498 1.00 68.94 103 ARG A O 1
ATOM 859 N N . VAL A 1 104 ? 12.362 4.617 -5.524 1.00 63.50 104 VAL A N 1
ATOM 860 C CA . VAL A 1 104 ? 13.364 4.213 -4.502 1.00 63.50 104 VAL A CA 1
ATOM 861 C C . VAL A 1 104 ? 13.129 4.876 -3.136 1.00 63.50 104 VAL A C 1
ATOM 863 O O . VAL A 1 104 ? 14.044 5.119 -2.357 1.00 63.50 104 VAL A O 1
ATOM 866 N N . GLU A 1 105 ? 11.879 5.161 -2.791 1.00 73.94 105 GLU A N 1
ATOM 867 C CA . GLU A 1 105 ? 11.532 5.895 -1.568 1.00 73.94 105 GLU A CA 1
ATOM 868 C C . GLU A 1 105 ? 11.405 4.944 -0.372 1.00 73.94 105 GLU A C 1
ATOM 870 O O . GLU A 1 105 ? 10.412 4.927 0.354 1.00 73.94 105 GLU A O 1
ATOM 875 N N . ILE A 1 106 ? 12.422 4.099 -0.192 1.00 77.75 106 ILE A N 1
ATOM 876 C CA . ILE A 1 106 ? 12.408 2.974 0.747 1.00 77.75 106 ILE A CA 1
ATOM 877 C C . ILE A 1 106 ? 12.147 3.456 2.174 1.00 77.75 106 ILE A C 1
ATOM 879 O O . ILE A 1 106 ? 11.358 2.837 2.882 1.00 77.75 106 ILE A O 1
ATOM 883 N N . ASP A 1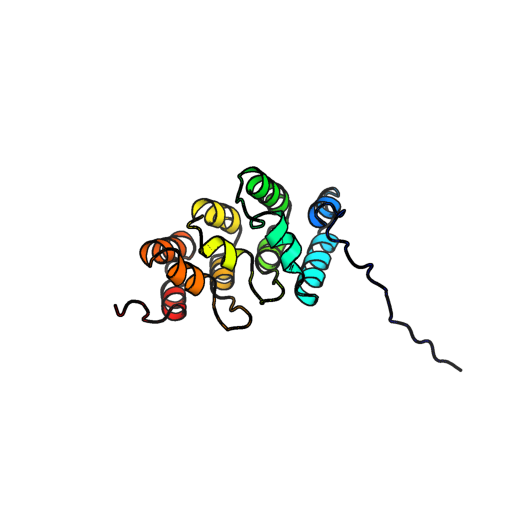 107 ? 12.758 4.561 2.602 1.00 83.44 107 ASP A N 1
ATOM 884 C CA . ASP A 1 107 ? 12.572 5.074 3.963 1.00 83.44 107 ASP A CA 1
ATOM 885 C C . ASP A 1 107 ? 11.163 5.630 4.187 1.00 83.44 107 ASP A C 1
ATOM 887 O O . ASP A 1 107 ? 10.571 5.417 5.249 1.00 83.44 107 ASP A O 1
ATOM 891 N N . PHE A 1 108 ? 10.573 6.251 3.164 1.00 84.62 108 PHE A N 1
ATOM 892 C CA . PHE A 1 108 ? 9.178 6.676 3.207 1.00 84.62 108 PHE A CA 1
ATOM 893 C C . PHE A 1 108 ? 8.237 5.468 3.279 1.00 84.62 108 PHE A C 1
ATOM 895 O O . PHE A 1 108 ? 7.366 5.424 4.149 1.00 84.62 108 PHE A O 1
ATOM 902 N N . ILE A 1 109 ? 8.462 4.448 2.439 1.00 86.25 109 ILE A N 1
ATOM 903 C CA . ILE A 1 109 ? 7.676 3.206 2.448 1.00 86.25 109 ILE A CA 1
ATOM 904 C C . ILE A 1 109 ? 7.815 2.484 3.800 1.00 86.25 109 ILE A C 1
ATOM 906 O O . ILE A 1 109 ? 6.814 2.065 4.379 1.00 86.25 109 ILE A O 1
ATOM 910 N N . LYS A 1 110 ? 9.024 2.398 4.368 1.00 86.50 110 LYS A N 1
ATOM 911 C CA . LYS A 1 110 ? 9.254 1.857 5.719 1.00 86.50 110 LYS A CA 1
ATOM 912 C C . LYS A 1 110 ? 8.459 2.624 6.770 1.00 86.50 110 LYS A C 1
ATOM 914 O O . LYS A 1 110 ? 7.825 2.000 7.621 1.00 86.50 110 LYS A O 1
ATOM 919 N N . LYS A 1 111 ? 8.459 3.963 6.709 1.00 89.31 111 LYS A N 1
ATOM 920 C CA . LYS A 1 111 ? 7.703 4.793 7.654 1.00 89.31 111 LYS A CA 1
ATOM 921 C C . LYS A 1 111 ? 6.213 4.470 7.583 1.00 89.31 111 LYS A C 1
ATOM 923 O O . LYS A 1 111 ? 5.612 4.210 8.625 1.00 89.31 111 LYS A O 1
ATOM 928 N N . ILE A 1 112 ? 5.626 4.409 6.388 1.00 90.31 112 ILE A N 1
ATOM 929 C CA . ILE A 1 112 ? 4.194 4.107 6.257 1.00 90.31 112 ILE A CA 1
ATOM 930 C C . ILE A 1 112 ? 3.878 2.654 6.644 1.00 90.31 112 ILE A C 1
ATOM 932 O O . ILE A 1 112 ? 2.870 2.399 7.293 1.00 90.31 112 ILE A O 1
ATOM 936 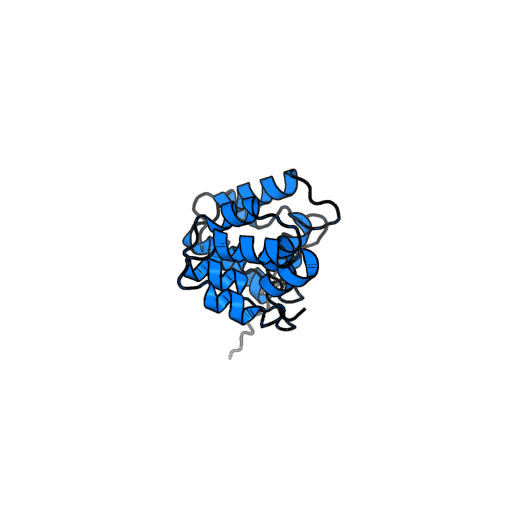N N . PHE A 1 113 ? 4.759 1.691 6.374 1.00 91.75 113 PHE A N 1
ATOM 937 C CA . PHE A 1 113 ? 4.505 0.281 6.698 1.00 91.75 113 PHE A CA 1
ATOM 938 C C . PHE A 1 113 ? 4.809 -0.086 8.154 1.00 91.75 113 PHE A C 1
ATOM 940 O O . PHE A 1 113 ? 4.430 -1.169 8.595 1.00 91.75 113 PHE A O 1
ATOM 947 N N . SER A 1 114 ? 5.435 0.804 8.927 1.00 91.06 114 SER A N 1
ATOM 948 C CA . SER A 1 114 ? 5.837 0.561 10.322 1.00 91.06 114 SER A CA 1
ATOM 949 C C . SER A 1 114 ? 4.707 0.068 11.238 1.00 91.06 114 SER A C 1
ATOM 951 O O . SER A 1 114 ? 4.972 -0.689 12.166 1.00 91.06 114 SER A O 1
ATOM 953 N N . SER A 1 115 ? 3.460 0.445 10.945 1.00 91.12 115 SER A N 1
ATOM 954 C CA . SER A 1 115 ? 2.251 0.068 11.702 1.00 91.12 115 SER A CA 1
ATOM 955 C C . SER A 1 115 ? 1.461 -1.090 11.081 1.00 91.12 115 SER A C 1
ATOM 957 O O . SER A 1 115 ? 0.465 -1.517 11.652 1.00 91.12 115 SER A O 1
ATOM 959 N N . LEU A 1 116 ? 1.900 -1.612 9.932 1.00 93.19 116 LEU A N 1
ATOM 960 C CA . LEU A 1 116 ? 1.284 -2.762 9.274 1.00 93.19 116 LEU A CA 1
ATOM 961 C C . LEU A 1 116 ? 1.949 -4.070 9.701 1.00 93.19 116 LEU A C 1
ATOM 963 O O . LEU A 1 116 ? 3.173 -4.128 9.863 1.00 93.19 116 LEU A O 1
ATOM 967 N N . THR A 1 117 ? 1.148 -5.130 9.784 1.00 92.31 117 THR A N 1
ATOM 968 C CA . THR A 1 117 ? 1.620 -6.516 9.916 1.00 92.31 117 THR A CA 1
ATOM 969 C C . THR A 1 117 ? 2.335 -6.986 8.647 1.00 92.31 117 THR A C 1
ATOM 971 O O . THR A 1 117 ? 2.051 -6.498 7.553 1.00 92.31 117 THR A O 1
ATOM 974 N N . ASP A 1 118 ? 3.210 -7.990 8.751 1.00 89.56 118 ASP A N 1
ATOM 975 C CA . ASP A 1 118 ? 3.919 -8.548 7.586 1.00 89.56 118 ASP A CA 1
ATOM 976 C C . ASP A 1 118 ? 2.963 -9.007 6.476 1.00 89.56 118 ASP A C 1
ATOM 978 O O . ASP A 1 118 ? 3.227 -8.786 5.294 1.00 89.56 118 ASP A O 1
ATOM 982 N N . LEU A 1 119 ? 1.804 -9.562 6.848 1.00 90.19 119 LEU A N 1
ATOM 983 C CA . LEU A 1 119 ? 0.773 -9.969 5.897 1.00 90.19 119 LEU A CA 1
ATOM 984 C C . LEU A 1 119 ? 0.139 -8.774 5.167 1.00 90.19 119 LEU A C 1
ATOM 986 O O . LEU A 1 119 ? -0.119 -8.852 3.967 1.00 90.19 119 LEU A O 1
ATOM 990 N N . GLU A 1 120 ? -0.137 -7.671 5.861 1.00 94.19 120 GLU A N 1
ATOM 991 C CA . GLU A 1 120 ? -0.674 -6.454 5.236 1.00 94.19 120 GLU A CA 1
ATOM 992 C C . GLU A 1 120 ? 0.357 -5.798 4.320 1.00 94.19 120 GLU A C 1
ATOM 994 O O . GLU A 1 120 ? 0.021 -5.413 3.199 1.00 94.19 120 GLU A O 1
ATOM 999 N N . ARG A 1 121 ? 1.621 -5.736 4.757 1.00 92.44 121 ARG A N 1
ATOM 1000 C CA . ARG A 1 121 ? 2.741 -5.243 3.944 1.00 92.44 121 ARG A CA 1
ATOM 1001 C C . ARG A 1 121 ? 2.903 -6.061 2.669 1.00 92.44 121 ARG A C 1
ATOM 1003 O O . ARG A 1 121 ? 2.979 -5.487 1.584 1.00 92.44 121 ARG A O 1
ATOM 1010 N N . PHE A 1 122 ? 2.887 -7.388 2.793 1.00 90.44 122 PHE A N 1
ATOM 1011 C CA . PHE A 1 122 ? 2.900 -8.306 1.659 1.00 90.44 122 PHE A CA 1
ATOM 1012 C C . PHE A 1 122 ? 1.733 -8.019 0.714 1.00 90.44 122 PHE A C 1
ATOM 1014 O O . PHE A 1 122 ? 1.949 -7.729 -0.459 1.00 90.44 122 PHE A O 1
ATOM 1021 N N . LYS A 1 123 ? 0.493 -7.982 1.218 1.00 91.62 123 LYS A N 1
ATOM 1022 C CA . LYS A 1 123 ? -0.687 -7.695 0.388 1.00 91.62 123 LYS A CA 1
ATOM 1023 C C . LYS A 1 123 ? -0.570 -6.362 -0.352 1.00 91.62 123 LYS A C 1
ATOM 1025 O O . LYS A 1 123 ? -0.894 -6.313 -1.535 1.00 91.62 123 LYS A O 1
ATOM 1030 N N . CYS A 1 124 ? -0.072 -5.309 0.298 1.00 91.50 124 CYS A N 1
ATOM 1031 C CA . CYS A 1 124 ? 0.183 -4.017 -0.342 1.00 91.50 124 CYS A CA 1
ATOM 1032 C C . CYS A 1 124 ? 1.121 -4.127 -1.556 1.00 91.50 124 CYS A C 1
ATOM 1034 O O . CYS A 1 124 ? 0.902 -3.426 -2.540 1.00 91.50 124 CYS A O 1
ATOM 1036 N N . LEU A 1 125 ? 2.121 -5.013 -1.509 1.00 89.06 125 LEU A N 1
ATOM 1037 C CA . LEU A 1 125 ? 3.081 -5.268 -2.592 1.00 89.06 125 LEU A CA 1
ATOM 1038 C C . LEU A 1 125 ? 2.556 -6.228 -3.676 1.00 89.06 125 LEU A C 1
ATOM 1040 O O . LEU A 1 125 ? 3.133 -6.299 -4.760 1.00 89.06 125 LEU A O 1
ATOM 1044 N N . CYS A 1 126 ? 1.460 -6.940 -3.407 1.00 86.62 126 CYS A N 1
ATOM 1045 C CA . CYS A 1 126 ? 0.894 -7.963 -4.293 1.00 86.62 126 CYS A CA 1
ATOM 1046 C C . CYS A 1 126 ? -0.371 -7.514 -5.032 1.00 86.62 126 CYS A C 1
ATOM 1048 O O . CYS A 1 126 ? -0.885 -8.255 -5.868 1.00 86.62 126 CYS A O 1
ATOM 1050 N N . PHE A 1 127 ? -0.909 -6.332 -4.724 1.00 84.56 127 PHE A N 1
ATOM 1051 C CA . PHE A 1 127 ? -2.093 -5.825 -5.412 1.00 84.56 127 PHE A CA 1
ATOM 1052 C C . PHE A 1 127 ? -1.788 -5.580 -6.885 1.00 84.56 127 PHE A C 1
ATOM 1054 O O . PHE A 1 127 ? -1.042 -4.666 -7.205 1.00 84.56 127 PHE A O 1
ATOM 1061 N N . GLY A 1 128 ? -2.388 -6.372 -7.772 1.00 89.56 128 GLY A N 1
ATOM 1062 C CA . GLY A 1 128 ? -2.365 -6.101 -9.203 1.00 89.56 128 GLY A CA 1
ATOM 1063 C C . GLY A 1 128 ? -3.257 -4.909 -9.547 1.00 89.56 128 GLY A C 1
ATOM 1064 O O . GLY A 1 128 ? -4.392 -4.804 -9.070 1.00 89.56 128 GLY A O 1
ATOM 1065 N N . ASN A 1 129 ? -2.749 -4.017 -10.386 1.00 90.56 129 ASN A N 1
ATOM 1066 C CA . ASN A 1 129 ? -3.553 -3.007 -11.054 1.00 90.56 129 ASN A CA 1
ATOM 1067 C C . ASN A 1 129 ? -4.436 -3.633 -12.156 1.00 90.56 129 ASN A C 1
ATOM 1069 O O . ASN A 1 129 ? -4.510 -4.856 -12.291 1.00 90.56 129 ASN A O 1
ATOM 1073 N N . ASP A 1 130 ? -5.119 -2.812 -12.956 1.00 91.44 130 ASP A N 1
ATOM 1074 C CA . ASP A 1 130 ? -6.092 -3.317 -13.940 1.00 91.44 130 ASP A CA 1
ATOM 1075 C C . ASP A 1 130 ? -5.463 -4.110 -15.103 1.00 91.44 130 ASP A C 1
ATOM 1077 O O . ASP A 1 130 ? -6.171 -4.818 -15.816 1.00 91.44 130 ASP A O 1
ATOM 1081 N N . ILE A 1 131 ? -4.135 -4.056 -15.263 1.00 90.44 131 ILE A N 1
ATOM 1082 C CA . ILE A 1 131 ? -3.370 -4.884 -16.212 1.00 90.44 131 ILE A CA 1
ATOM 1083 C C . ILE A 1 131 ? -2.588 -6.013 -15.518 1.00 90.44 131 ILE A C 1
ATOM 1085 O O . ILE A 1 131 ? -1.726 -6.636 -16.132 1.00 90.44 131 ILE A O 1
ATOM 1089 N N . GLY A 1 132 ? -2.857 -6.268 -14.235 1.00 89.94 132 GLY A N 1
ATOM 1090 C CA . GLY A 1 132 ? -2.225 -7.333 -13.454 1.00 89.94 132 GLY A CA 1
ATOM 1091 C C . GLY A 1 132 ? -0.814 -7.021 -12.948 1.00 89.94 132 GLY A C 1
ATOM 1092 O O . GLY A 1 132 ? -0.199 -7.877 -12.319 1.00 89.94 132 GLY A O 1
ATOM 1093 N N . ARG A 1 133 ? -0.296 -5.806 -13.168 1.00 89.69 133 ARG A N 1
ATOM 1094 C CA . ARG A 1 133 ? 1.018 -5.402 -12.649 1.00 89.69 133 ARG A CA 1
ATOM 1095 C C . ARG A 1 133 ? 0.909 -4.992 -11.191 1.00 89.69 133 ARG A C 1
ATOM 1097 O O . ARG A 1 133 ? 0.038 -4.206 -10.843 1.00 89.69 133 ARG A O 1
ATOM 1104 N N . THR A 1 134 ? 1.810 -5.504 -10.363 1.00 91.50 134 THR A N 1
ATOM 1105 C CA . THR A 1 134 ? 1.905 -5.171 -8.932 1.00 91.50 134 THR A CA 1
ATOM 1106 C C . THR A 1 134 ? 2.915 -4.044 -8.690 1.00 91.50 134 THR A C 1
ATOM 1108 O O . THR A 1 134 ? 3.718 -3.746 -9.583 1.00 91.50 134 THR A O 1
ATOM 1111 N N . PRO A 1 135 ? 2.973 -3.448 -7.483 1.00 88.12 135 PRO A N 1
ATOM 1112 C CA . PRO A 1 135 ? 4.042 -2.516 -7.143 1.00 88.12 135 PRO A CA 1
ATOM 1113 C C . PRO A 1 135 ? 5.444 -3.100 -7.311 1.00 88.12 135 PRO A C 1
ATOM 1115 O O . PRO A 1 135 ? 6.357 -2.372 -7.684 1.00 88.12 135 PRO A O 1
ATOM 1118 N N . LEU A 1 136 ? 5.622 -4.407 -7.086 1.00 87.19 136 LEU A N 1
ATOM 1119 C CA . LEU A 1 136 ? 6.918 -5.057 -7.293 1.00 87.19 136 LEU A CA 1
ATOM 1120 C C . LEU A 1 136 ? 7.325 -5.071 -8.773 1.00 87.19 136 LEU A C 1
ATOM 1122 O O . LEU A 1 136 ? 8.470 -4.749 -9.069 1.00 87.19 136 LEU A O 1
ATOM 1126 N N . HIS A 1 137 ? 6.393 -5.327 -9.699 1.00 85.81 137 HIS A N 1
ATOM 1127 C CA . HIS A 1 137 ? 6.669 -5.200 -11.139 1.00 85.81 137 HIS A CA 1
ATOM 1128 C C . HIS A 1 137 ? 7.110 -3.771 -11.497 1.00 85.81 137 HIS A C 1
ATOM 1130 O O . HIS A 1 137 ? 8.043 -3.568 -12.266 1.00 85.81 137 HIS A O 1
ATOM 1136 N N . TRP A 1 138 ? 6.470 -2.759 -10.900 1.00 83.56 138 TRP A N 1
ATOM 1137 C CA . TRP A 1 138 ? 6.826 -1.356 -11.133 1.00 83.56 138 TRP A CA 1
ATOM 1138 C C . TRP A 1 138 ? 8.202 -1.000 -10.556 1.00 83.56 138 TRP A C 1
ATOM 1140 O O . TRP A 1 138 ? 8.935 -0.234 -11.185 1.00 83.56 138 TRP A O 1
ATOM 1150 N N . ALA A 1 139 ? 8.564 -1.552 -9.391 1.00 81.75 139 ALA A N 1
ATOM 1151 C CA . ALA A 1 139 ? 9.894 -1.388 -8.808 1.00 81.75 139 ALA A CA 1
ATOM 1152 C C . ALA A 1 139 ? 10.979 -1.952 -9.734 1.00 81.75 139 ALA A C 1
ATOM 1154 O O . ALA A 1 139 ? 11.956 -1.257 -10.013 1.00 81.75 139 ALA A O 1
ATOM 1155 N N . VAL A 1 140 ? 10.791 -3.172 -10.245 1.00 82.31 140 VAL A N 1
ATOM 1156 C CA . VAL A 1 140 ? 11.749 -3.823 -11.153 1.00 82.31 140 VAL A CA 1
ATOM 1157 C C . VAL A 1 140 ? 11.930 -3.006 -12.434 1.00 82.31 140 VAL A C 1
ATOM 1159 O O . VAL A 1 140 ? 13.058 -2.631 -12.753 1.00 82.31 140 VAL A O 1
ATOM 1162 N N . ASP A 1 141 ? 10.828 -2.626 -13.088 1.00 79.31 141 ASP A N 1
ATOM 1163 C CA . ASP A 1 141 ? 10.842 -1.877 -14.353 1.00 79.31 141 ASP A CA 1
ATOM 1164 C C . ASP A 1 141 ? 11.549 -0.512 -14.263 1.00 79.31 141 ASP A C 1
ATOM 1166 O O . ASP A 1 141 ? 12.123 -0.045 -15.246 1.00 79.31 141 ASP A O 1
ATOM 1170 N N . ASN A 1 142 ? 11.478 0.165 -13.109 1.00 68.69 142 ASN A N 1
ATOM 1171 C CA . ASN A 1 142 ? 11.899 1.568 -12.983 1.00 68.69 142 ASN A CA 1
ATOM 1172 C C . ASN A 1 142 ? 13.175 1.774 -12.163 1.00 68.69 142 ASN A C 1
ATOM 1174 O O . ASN A 1 142 ? 13.852 2.784 -12.346 1.00 68.69 142 ASN A O 1
ATOM 1178 N N . THR A 1 143 ? 13.490 0.873 -11.228 1.00 63.41 143 THR A N 1
ATOM 1179 C CA . THR A 1 143 ? 14.494 1.140 -10.182 1.00 63.41 143 THR A CA 1
ATOM 1180 C C . THR A 1 143 ? 15.638 0.134 -10.112 1.00 63.41 143 THR A C 1
ATOM 1182 O O . THR A 1 143 ? 16.520 0.314 -9.278 1.00 63.41 143 THR A O 1
ATOM 1185 N N . ASN A 1 144 ? 15.692 -0.848 -11.026 1.00 63.91 144 ASN A N 1
ATOM 1186 C CA . ASN A 1 144 ? 16.656 -1.959 -11.030 1.00 63.91 144 ASN A CA 1
ATOM 1187 C C . ASN A 1 144 ? 16.399 -2.982 -9.894 1.00 63.91 144 ASN A C 1
ATOM 1189 O O . ASN A 1 144 ? 15.911 -2.651 -8.812 1.00 63.91 144 ASN A O 1
ATOM 1193 N N . LEU A 1 145 ? 16.751 -4.247 -10.141 1.00 68.62 145 LEU A N 1
ATOM 1194 C CA . LEU A 1 145 ? 16.500 -5.405 -9.273 1.00 68.62 145 LEU A CA 1
ATOM 1195 C C . LEU A 1 145 ? 17.003 -5.210 -7.830 1.00 68.62 145 LEU A C 1
ATOM 1197 O O . LEU A 1 145 ? 16.333 -5.624 -6.893 1.00 68.62 145 LEU A O 1
ATOM 1201 N N . ILE A 1 146 ? 18.119 -4.500 -7.631 1.00 69.75 146 ILE A N 1
ATOM 1202 C CA . ILE A 1 146 ? 18.729 -4.259 -6.305 1.00 69.75 146 ILE A CA 1
ATOM 1203 C C . ILE A 1 146 ? 17.796 -3.472 -5.364 1.00 69.75 146 ILE A C 1
ATOM 1205 O O . ILE A 1 146 ? 17.775 -3.678 -4.144 1.00 69.75 146 ILE A O 1
ATOM 1209 N N . ILE A 1 147 ? 17.016 -2.545 -5.915 1.00 67.75 147 ILE A N 1
ATOM 1210 C CA . ILE A 1 147 ? 16.096 -1.722 -5.128 1.00 67.75 147 ILE A CA 1
ATOM 1211 C C . ILE A 1 147 ? 14.803 -2.482 -4.847 1.00 67.75 147 ILE A C 1
ATOM 1213 O O . ILE A 1 147 ? 14.302 -2.414 -3.724 1.00 67.75 147 ILE A O 1
ATOM 1217 N N . ALA A 1 148 ? 14.307 -3.258 -5.813 1.00 74.12 148 ALA A N 1
ATOM 1218 C CA . ALA A 1 148 ? 13.203 -4.186 -5.585 1.00 74.12 148 ALA A CA 1
ATOM 1219 C C . ALA A 1 148 ? 13.564 -5.223 -4.503 1.00 74.12 148 ALA A C 1
ATOM 1221 O O . ALA A 1 148 ? 12.778 -5.453 -3.585 1.00 74.12 148 ALA A O 1
ATOM 1222 N N . ASP A 1 149 ? 14.792 -5.748 -4.525 1.00 79.25 149 ASP A N 1
ATOM 1223 C CA . ASP A 1 149 ? 15.341 -6.612 -3.478 1.00 79.25 149 ASP A CA 1
ATOM 1224 C C . ASP A 1 149 ? 15.350 -5.928 -2.119 1.00 79.25 149 ASP A C 1
ATOM 1226 O O . ASP A 1 149 ? 14.965 -6.523 -1.114 1.00 79.25 149 ASP A O 1
ATOM 1230 N N . SER A 1 150 ? 15.784 -4.671 -2.064 1.00 77.88 150 SER A N 1
ATOM 1231 C CA . SER A 1 150 ? 15.785 -3.905 -0.820 1.00 77.88 150 SER A CA 1
ATOM 1232 C C . SER A 1 150 ? 14.359 -3.706 -0.306 1.00 77.88 150 SER A C 1
ATOM 1234 O O . SER A 1 150 ? 14.103 -3.898 0.881 1.00 77.88 150 SER A O 1
ATOM 1236 N N . LEU A 1 151 ? 13.414 -3.386 -1.192 1.00 77.50 151 LEU A N 1
ATOM 1237 C CA . LEU A 1 151 ? 12.001 -3.252 -0.860 1.00 77.50 151 LEU A CA 1
ATOM 1238 C C . LEU A 1 151 ? 11.468 -4.553 -0.247 1.00 77.50 151 LEU A C 1
ATOM 1240 O O . LEU A 1 151 ? 10.945 -4.525 0.861 1.00 77.50 151 LEU A O 1
ATOM 1244 N N . ILE A 1 152 ? 11.683 -5.696 -0.901 1.00 81.81 152 ILE A N 1
ATOM 1245 C CA . ILE A 1 152 ? 11.248 -7.012 -0.414 1.00 81.81 152 ILE A CA 1
ATOM 1246 C C . ILE A 1 152 ? 11.917 -7.346 0.927 1.00 81.81 152 ILE A C 1
ATOM 1248 O O . ILE A 1 152 ? 11.236 -7.708 1.886 1.00 81.81 152 ILE A O 1
ATOM 1252 N N . ASN A 1 153 ? 13.238 -7.172 1.027 1.00 82.12 153 ASN A N 1
ATOM 1253 C CA . ASN A 1 153 ? 14.015 -7.575 2.197 1.00 82.12 153 ASN A CA 1
ATOM 1254 C C . ASN A 1 153 ? 13.756 -6.735 3.445 1.00 82.12 153 ASN A C 1
ATOM 1256 O O . ASN A 1 153 ? 13.818 -7.274 4.550 1.00 82.12 153 ASN A O 1
ATOM 1260 N N . PHE A 1 154 ? 13.519 -5.432 3.283 1.00 77.00 154 PHE A N 1
ATOM 1261 C CA . PHE A 1 154 ? 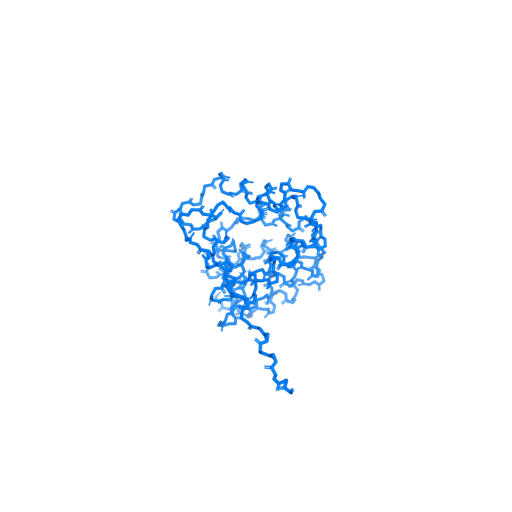13.285 -4.533 4.411 1.00 77.00 154 PHE A CA 1
ATOM 1262 C C . PHE A 1 154 ? 11.839 -4.528 4.881 1.00 77.00 154 PHE A C 1
ATOM 1264 O O . PHE A 1 154 ? 11.578 -4.211 6.041 1.00 77.00 154 PHE A O 1
ATOM 1271 N N . ILE A 1 155 ? 10.903 -4.801 3.979 1.00 75.75 155 ILE A N 1
ATOM 1272 C CA . ILE A 1 155 ? 9.492 -4.592 4.261 1.00 75.75 155 ILE A CA 1
ATOM 1273 C C . ILE A 1 155 ? 8.819 -5.863 4.755 1.00 75.75 155 ILE A C 1
ATOM 1275 O O . ILE A 1 155 ? 7.970 -5.785 5.646 1.00 75.75 155 ILE A O 1
ATOM 1279 N N . VAL A 1 156 ? 9.180 -7.003 4.174 1.00 78.50 156 VAL A N 1
ATOM 1280 C CA . VAL A 1 156 ? 8.481 -8.265 4.375 1.00 78.50 156 VAL A CA 1
ATOM 1281 C C . VAL A 1 156 ? 9.381 -9.232 5.145 1.00 78.50 156 VAL A C 1
ATOM 1283 O O . VAL A 1 156 ? 10.563 -9.393 4.827 1.00 78.50 156 VAL A O 1
ATOM 1286 N N . GLY A 1 157 ? 8.821 -9.873 6.175 1.00 78.00 157 GLY A N 1
ATOM 1287 C CA . GLY A 1 157 ? 9.493 -10.930 6.930 1.00 78.00 157 GLY A CA 1
ATOM 1288 C C . GLY A 1 157 ? 9.960 -12.081 6.030 1.00 78.00 157 GLY A C 1
ATOM 1289 O O . GLY A 1 157 ? 9.421 -12.295 4.945 1.00 78.00 157 GLY A O 1
ATOM 1290 N N . ASN A 1 158 ? 10.976 -12.828 6.479 1.00 75.56 158 ASN A N 1
ATOM 1291 C CA . ASN A 1 158 ? 11.627 -13.877 5.676 1.00 75.56 158 ASN A CA 1
ATOM 1292 C C . ASN A 1 158 ? 10.643 -14.904 5.092 1.00 75.56 158 ASN A C 1
ATOM 1294 O O . ASN A 1 158 ? 10.843 -15.344 3.962 1.00 75.56 158 ASN A O 1
ATOM 1298 N N . ASP A 1 159 ? 9.577 -15.217 5.826 1.00 80.19 159 ASP A N 1
ATOM 1299 C CA . ASP A 1 159 ? 8.587 -16.235 5.463 1.00 80.19 159 ASP A CA 1
ATOM 1300 C C . ASP A 1 159 ? 7.756 -15.879 4.227 1.00 80.19 159 ASP A C 1
ATOM 1302 O O . ASP A 1 159 ? 7.187 -16.775 3.623 1.00 80.19 159 ASP A O 1
ATOM 1306 N N . LEU A 1 160 ? 7.681 -14.595 3.860 1.00 81.94 160 LEU A N 1
ATOM 1307 C CA . LEU A 1 160 ? 6.890 -14.103 2.725 1.00 81.94 160 LEU A CA 1
ATOM 1308 C C . LEU A 1 160 ? 7.770 -13.557 1.582 1.00 81.94 160 LEU A C 1
ATOM 1310 O O . LEU A 1 160 ? 7.269 -13.007 0.597 1.00 81.94 160 LEU A O 1
ATOM 1314 N N . LYS A 1 161 ? 9.102 -13.664 1.707 1.00 81.69 161 LYS A N 1
ATOM 1315 C CA . LYS A 1 161 ? 10.042 -13.181 0.682 1.00 81.69 161 LYS A CA 1
ATOM 1316 C C . LYS A 1 161 ? 9.957 -14.006 -0.592 1.00 81.69 161 LYS A C 1
ATOM 1318 O O . LYS A 1 161 ? 9.956 -13.440 -1.681 1.00 81.69 161 LYS A O 1
ATOM 1323 N N . THR A 1 162 ? 9.884 -15.327 -0.462 1.00 81.38 162 THR A N 1
ATOM 1324 C CA . THR A 1 162 ? 9.838 -16.251 -1.604 1.00 81.38 162 THR A CA 1
ATOM 1325 C C . THR A 1 162 ? 8.613 -15.981 -2.477 1.00 81.38 162 THR A C 1
ATOM 1327 O O . THR A 1 162 ? 8.700 -15.994 -3.701 1.00 81.38 162 THR A O 1
ATOM 1330 N N . GLU A 1 163 ? 7.487 -15.654 -1.852 1.00 84.38 163 GLU A N 1
ATOM 1331 C CA . GLU A 1 163 ? 6.232 -15.284 -2.489 1.00 84.38 163 GLU A CA 1
ATOM 1332 C C . GLU A 1 163 ? 6.358 -13.944 -3.221 1.00 84.38 163 GLU A C 1
ATOM 1334 O O . GLU A 1 163 ? 5.933 -13.838 -4.370 1.00 84.38 163 GLU A O 1
ATOM 1339 N N . CYS A 1 164 ? 6.994 -12.939 -2.607 1.00 82.25 164 CYS A N 1
ATOM 1340 C CA . CYS A 1 164 ? 7.305 -11.673 -3.279 1.00 82.25 164 CYS A CA 1
ATOM 1341 C C . CYS A 1 164 ? 8.171 -11.884 -4.530 1.00 82.25 164 CYS A C 1
ATOM 1343 O O . CYS A 1 164 ? 7.905 -11.285 -5.571 1.00 82.25 164 CYS A O 1
ATOM 1345 N N . TYR A 1 165 ? 9.180 -12.752 -4.447 1.00 82.12 165 TYR A N 1
ATOM 1346 C CA . TYR A 1 165 ? 10.038 -13.086 -5.585 1.00 82.12 165 TYR A CA 1
ATOM 1347 C C . TYR A 1 165 ? 9.302 -13.863 -6.677 1.00 82.12 165 TYR A C 1
ATOM 1349 O O . TYR A 1 165 ? 9.511 -13.610 -7.860 1.00 82.12 165 TYR A O 1
ATOM 1357 N N . ALA A 1 166 ? 8.392 -14.762 -6.305 1.00 84.12 166 ALA A N 1
ATOM 1358 C CA . ALA A 1 166 ? 7.560 -15.471 -7.270 1.00 84.12 166 ALA A CA 1
ATOM 1359 C C . ALA A 1 166 ? 6.654 -14.516 -8.070 1.00 84.12 166 ALA A C 1
ATOM 1361 O O . ALA A 1 166 ? 6.393 -14.768 -9.244 1.00 84.12 166 ALA A O 1
ATOM 1362 N N . ILE A 1 167 ? 6.202 -13.414 -7.458 1.00 82.69 167 ILE A N 1
ATOM 1363 C CA . ILE A 1 167 ? 5.318 -12.425 -8.097 1.00 82.69 167 ILE A CA 1
ATOM 1364 C C . ILE A 1 167 ? 6.000 -11.683 -9.238 1.00 82.69 167 ILE A C 1
ATOM 1366 O O . ILE A 1 167 ? 5.349 -11.444 -10.247 1.00 82.69 167 ILE A O 1
ATOM 1370 N N . ILE A 1 168 ? 7.276 -11.326 -9.092 1.00 79.00 168 ILE A N 1
ATOM 1371 C CA . ILE A 1 168 ? 8.031 -10.678 -10.175 1.00 79.00 168 ILE A CA 1
ATOM 1372 C C . ILE A 1 168 ? 8.508 -11.676 -11.238 1.00 79.00 168 ILE A C 1
ATOM 1374 O O . ILE A 1 168 ? 9.064 -11.269 -12.250 1.00 79.00 168 ILE A O 1
ATOM 1378 N N . GLY A 1 169 ? 8.269 -12.980 -11.039 1.00 69.25 169 GLY A N 1
ATOM 1379 C CA . GLY A 1 169 ? 8.710 -14.033 -11.947 1.00 69.25 169 G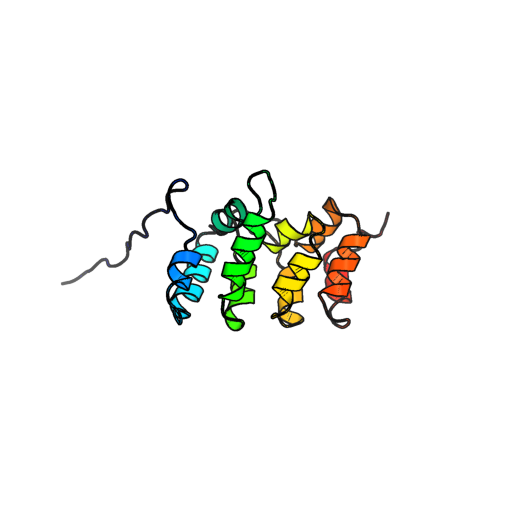LY A CA 1
ATOM 1380 C C . GLY A 1 169 ? 10.234 -14.079 -12.096 1.00 69.25 169 GLY A C 1
ATOM 1381 O O . GLY A 1 169 ? 10.976 -13.281 -11.535 1.00 69.25 169 GLY A O 1
ATOM 1382 N N . ASN A 1 170 ? 10.733 -15.030 -12.879 1.00 50.28 170 ASN A N 1
ATOM 1383 C CA . ASN A 1 170 ? 12.153 -15.153 -13.226 1.00 50.28 170 ASN A CA 1
ATOM 1384 C C . ASN A 1 170 ? 12.619 -14.022 -14.184 1.00 50.28 170 ASN A C 1
ATOM 1386 O O . ASN A 1 170 ? 13.335 -14.274 -15.152 1.00 50.28 170 ASN A O 1
ATOM 1390 N N . GLU A 1 171 ? 12.226 -12.766 -13.943 1.00 50.53 171 GLU A N 1
ATOM 1391 C CA . GLU A 1 171 ? 12.794 -11.579 -14.605 1.00 50.53 171 GLU A CA 1
ATOM 1392 C C . GLU A 1 171 ? 14.282 -11.365 -14.243 1.00 50.53 171 GLU A C 1
ATOM 1394 O O . GLU A 1 171 ? 14.962 -10.527 -14.824 1.00 50.53 171 GLU A O 1
ATOM 1399 N N . SER A 1 172 ? 14.828 -12.206 -13.359 1.00 43.84 172 SER A N 1
ATOM 1400 C CA . SER A 1 172 ? 16.256 -12.424 -13.101 1.00 43.84 172 SER A CA 1
ATOM 1401 C C . SER A 1 172 ? 16.962 -13.337 -14.124 1.00 43.84 172 SER A C 1
ATOM 1403 O O . SER A 1 172 ? 18.102 -13.739 -13.899 1.00 43.84 172 SER A O 1
ATOM 1405 N N . SER A 1 173 ? 16.331 -13.653 -15.261 1.00 37.41 173 SER A N 1
ATOM 1406 C CA . SER A 1 173 ? 17.009 -14.256 -16.420 1.00 37.41 173 SER A CA 1
ATOM 1407 C C . SER A 1 173 ? 17.418 -13.199 -17.455 1.00 37.41 173 SER A C 1
ATOM 1409 O O . SER A 1 173 ? 16.922 -13.184 -18.579 1.00 37.41 173 SER A O 1
ATOM 1411 N N . PHE A 1 174 ? 18.355 -12.333 -17.062 1.00 39.62 174 PHE A N 1
ATOM 1412 C CA . PHE A 1 174 ? 19.197 -11.549 -17.970 1.00 39.62 174 PHE A CA 1
ATOM 1413 C C . PHE A 1 174 ? 20.663 -11.683 -17.563 1.00 39.62 174 PHE A C 1
ATOM 1415 O O . PHE A 1 174 ? 20.952 -11.543 -16.353 1.00 39.62 174 PHE A O 1
#

Foldseek 3Di:
DDDDDDDDPPPDDDDLPDDDDLLVVQLVDPPSLVSLVVVLVVLQVVLVCVSVLCQQADPPDGDVVSLVVVVVSLVSHPLVCLLSQQLRGHPQSDGSLLVVLQPLPLVSLCSSLVSPDLVSLLVQQCRATPVGDGSLLNNCVRPNPVSSVVNLVSRHPPVCSVVSDVSNPVPVPD

Sequence (174 aa):
MSVNSVGQSQVQFWSPHQIEDPFCQIIARPDNFLGIDRLIQILNANREGTFFLRSHVFVNNYNEADKEKFLQIYEKIPDSLKYPYLTIRDQYGNTIIHHLATRVEIDFIKKIFSSLTDLERFKCLCFGNDIGRTPLHWAVDNTNLIIADSLINFIVGNDLKTECYAIIGNESSF

Radius of gyration: 17.97 Å; chains: 1; bounding box: 70×40×35 Å

pLDDT: mean 74.39, std 17.51, range [31.52, 94.31]

Secondary structure (DSSP, 8-state):
---------------TTT---HHHHHHTSTT-HHHHHHHHHHHHHHTTHHHHHIIIIISS---HHHHHHHHHHHTTS-HHHHHHHHT---TTS--HHHHHHTTT-HHHHHHHHTTS-HHHHHHHHH---TTS--HHHHHHHHH-HHHHHHHHHHHS-GGGHHHHHHHTTTTT--